Protein AF-A0A534SEY1-F1 (afdb_monomer)

pLDDT: mean 82.62, std 12.39, range [53.19, 95.0]

Sequence (60 aa):
TVIMPKRNQKDLEDVPANVRAEMQFRFVDTIDEVLDLALEPPAIPIDAAVPRFRQATAPS

Nearest PDB structures (foldseek):
  9cc3-assembly1_C  TM=8.674E-01  e=6.419E-02  Homo sapiens
  7ksl-assembly1_C  TM=8.720E-01  e=6.932E-02  Homo sapiens
  8ojl-assembly1_E  TM=8.289E-01  e=4.721E-02  Homo sapiens
  9cc3-assembly1_F  TM=8.645E-01  e=8.728E-02  Homo sapiens
  7ypk-assembly1_B  TM=7.976E-01  e=8.083E-02  Meiothermus taiwanensis

Foldseek 3Di:
DAEDEPVCPVVCVPPDPVVVVVDDYDYDHDVVVVCVVPDDDPDDPPVVPDDPDDPPDDDD

Secondary structure (DSSP, 8-state):
-EEEEGGGGGGGGGS-HHHHHH--EEEESSHH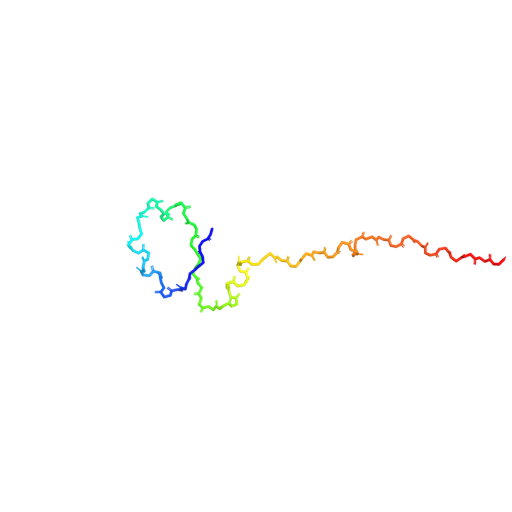HHHHHHSPPPPPPGGGG-----------

Structure (mmCIF, N/CA/C/O backbone):
data_AF-A0A534SEY1-F1
#
_entry.id   AF-A0A534SEY1-F1
#
loop_
_atom_site.group_PDB
_atom_site.id
_atom_site.type_symbol
_atom_site.label_atom_id
_atom_site.label_alt_id
_atom_site.label_comp_id
_atom_site.label_asym_id
_atom_site.label_entity_id
_atom_site.label_seq_id
_atom_site.pdbx_PDB_ins_code
_atom_site.Cartn_x
_atom_site.Cartn_y
_atom_site.Cartn_z
_atom_site.occupancy
_atom_site.B_iso_or_equiv
_atom_site.auth_seq_id
_atom_site.auth_comp_id
_atom_site.auth_asym_id
_atom_site.auth_atom_id
_atom_site.pdbx_PDB_model_num
ATOM 1 N N . THR A 1 1 ? 6.540 -1.817 8.363 1.00 86.38 1 THR A N 1
ATOM 2 C CA . THR A 1 1 ? 5.779 -1.577 7.123 1.00 86.38 1 THR A CA 1
ATOM 3 C C . THR A 1 1 ?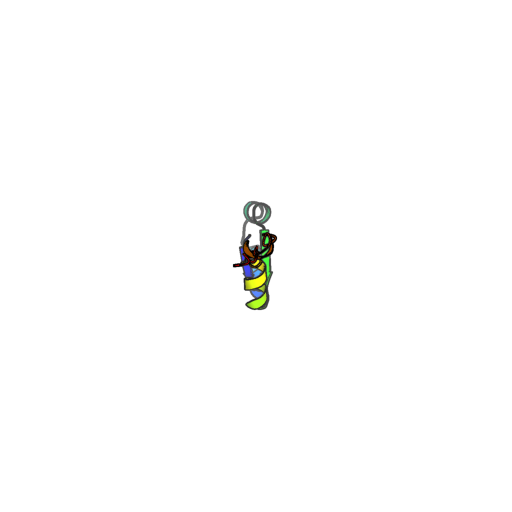 4.858 -2.744 6.883 1.00 86.38 1 THR A C 1
ATOM 5 O O . THR A 1 1 ? 5.310 -3.873 7.003 1.00 86.38 1 THR A O 1
ATOM 8 N N . VAL A 1 2 ? 3.586 -2.487 6.600 1.00 91.12 2 VAL A N 1
ATOM 9 C CA . VAL A 1 2 ? 2.587 -3.505 6.257 1.00 91.12 2 VAL A CA 1
ATOM 10 C C . VAL A 1 2 ? 2.253 -3.341 4.782 1.00 91.12 2 VAL A C 1
ATOM 12 O O . VAL A 1 2 ? 1.872 -2.250 4.365 1.00 91.12 2 VAL A O 1
ATOM 15 N N . ILE A 1 3 ? 2.420 -4.402 3.998 1.00 93.44 3 ILE A N 1
ATOM 16 C CA . ILE A 1 3 ? 2.086 -4.414 2.572 1.00 93.44 3 ILE A CA 1
ATOM 17 C C . ILE A 1 3 ? 0.770 -5.166 2.415 1.00 93.44 3 ILE A C 1
ATOM 19 O O . ILE A 1 3 ? 0.618 -6.262 2.955 1.00 93.44 3 ILE A O 1
ATOM 23 N N . MET A 1 4 ? -0.191 -4.576 1.712 1.00 93.19 4 MET A N 1
ATOM 24 C CA . MET A 1 4 ? -1.509 -5.178 1.538 1.00 93.19 4 MET A CA 1
ATOM 25 C C . MET A 1 4 ? -2.152 -4.793 0.200 1.00 93.19 4 MET A C 1
ATOM 27 O O . MET A 1 4 ? -1.829 -3.744 -0.356 1.00 93.19 4 MET A O 1
ATOM 31 N N . PRO A 1 5 ? -3.069 -5.615 -0.337 1.00 93.81 5 PRO A N 1
ATOM 32 C CA . PRO A 1 5 ? -3.733 -5.313 -1.600 1.00 93.81 5 PRO A CA 1
ATOM 33 C C . PRO A 1 5 ? -4.561 -4.023 -1.523 1.00 93.81 5 PRO A C 1
ATOM 35 O O . PRO A 1 5 ? -5.236 -3.782 -0.522 1.00 93.81 5 PRO A O 1
ATOM 38 N N . LYS A 1 6 ? -4.611 -3.233 -2.601 1.00 92.50 6 LYS A N 1
ATOM 39 C CA . LYS A 1 6 ? -5.414 -1.993 -2.665 1.00 92.50 6 LYS A CA 1
ATOM 40 C C . LYS A 1 6 ? -6.888 -2.202 -2.324 1.00 92.50 6 LYS A C 1
ATOM 42 O O . LYS A 1 6 ? -7.505 -1.371 -1.664 1.00 92.50 6 LYS A O 1
ATOM 47 N N . ARG A 1 7 ? -7.456 -3.345 -2.719 1.00 93.44 7 ARG A N 1
ATOM 48 C CA . ARG A 1 7 ? -8.851 -3.707 -2.409 1.00 93.44 7 ARG A CA 1
ATOM 49 C C . ARG A 1 7 ? -9.147 -3.776 -0.903 1.00 93.44 7 ARG A C 1
ATOM 51 O O . ARG A 1 7 ? -10.295 -3.566 -0.527 1.00 93.44 7 ARG A O 1
ATOM 58 N N . ASN A 1 8 ? -8.129 -4.012 -0.073 1.00 92.31 8 ASN A N 1
ATOM 59 C CA . ASN A 1 8 ? -8.235 -4.106 1.383 1.00 92.31 8 ASN A CA 1
ATOM 60 C C . ASN A 1 8 ? -8.122 -2.742 2.089 1.00 92.31 8 ASN A C 1
ATOM 62 O O . ASN A 1 8 ? -8.183 -2.682 3.311 1.00 92.31 8 ASN A O 1
ATOM 66 N N . GLN A 1 9 ? -7.973 -1.628 1.362 1.00 87.81 9 GLN A N 1
ATOM 67 C CA . GLN A 1 9 ? -7.926 -0.292 1.973 1.00 87.81 9 GLN A CA 1
ATOM 68 C C . GLN A 1 9 ? -9.197 0.042 2.769 1.00 87.81 9 GLN A C 1
ATOM 70 O O . GLN A 1 9 ? -9.125 0.743 3.774 1.00 87.81 9 GLN A O 1
ATOM 75 N N . LYS A 1 10 ? -10.338 -0.498 2.337 1.00 88.31 10 LYS A N 1
ATOM 76 C CA . LYS A 1 10 ? -11.648 -0.344 2.985 1.00 88.31 10 LYS A CA 1
ATOM 77 C C . LYS A 1 10 ? -11.678 -1.004 4.368 1.00 88.31 10 LYS A C 1
ATOM 79 O O . LYS A 1 10 ? -12.284 -0.481 5.291 1.00 88.31 10 LYS A O 1
ATOM 84 N N . ASP A 1 11 ? -10.939 -2.100 4.531 1.00 87.44 11 ASP A N 1
ATOM 85 C CA . ASP A 1 11 ? -10.863 -2.848 5.790 1.00 87.44 11 ASP A CA 1
ATOM 86 C C . ASP A 1 11 ? -10.081 -2.071 6.872 1.00 87.44 11 ASP A C 1
ATOM 88 O O . ASP A 1 11 ? -10.171 -2.382 8.057 1.00 87.44 11 ASP A O 1
ATOM 92 N N . LEU A 1 12 ? -9.314 -1.031 6.500 1.00 85.56 12 LEU A N 1
ATOM 93 C CA . LEU A 1 12 ? -8.618 -0.183 7.477 1.00 85.56 12 LEU A CA 1
ATOM 94 C C . LEU A 1 12 ? -9.557 0.725 8.273 1.00 85.56 12 LEU A C 1
ATOM 96 O O . LEU A 1 12 ? -9.125 1.301 9.274 1.00 85.56 12 LEU A O 1
ATOM 100 N N . GLU A 1 13 ? -10.806 0.889 7.843 1.00 85.19 13 GLU A N 1
ATO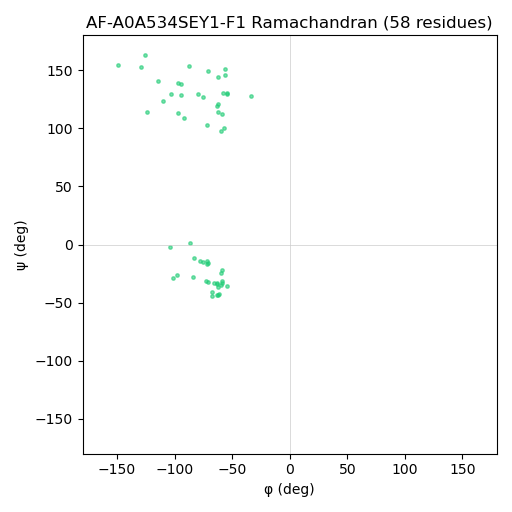M 101 C CA . GLU A 1 13 ? -11.802 1.675 8.572 1.00 85.19 13 GLU A CA 1
ATOM 102 C C . GLU A 1 13 ? -12.032 1.110 9.983 1.00 85.19 13 GLU A C 1
ATOM 104 O O . GLU A 1 13 ? -12.118 1.893 10.934 1.00 85.19 13 GLU A O 1
ATOM 109 N N . ASP A 1 14 ? -11.962 -0.218 10.127 1.00 89.75 14 ASP A N 1
ATOM 110 C CA . ASP A 1 14 ? -12.129 -0.958 11.385 1.00 89.75 14 ASP A CA 1
ATOM 111 C C . ASP A 1 14 ? -10.889 -0.926 12.297 1.00 89.75 14 ASP A C 1
ATOM 113 O O . ASP A 1 14 ? -10.961 -1.260 13.482 1.00 89.75 14 ASP A O 1
ATOM 117 N N . VAL A 1 15 ? -9.726 -0.515 11.780 1.00 88.31 15 VAL A N 1
ATOM 118 C CA . VAL A 1 15 ? -8.484 -0.471 12.564 1.00 8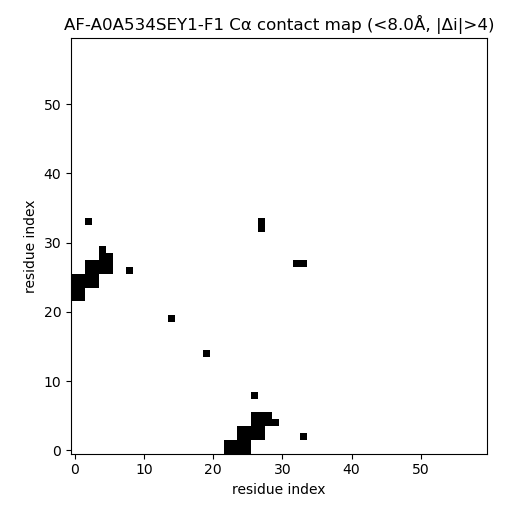8.31 15 VAL A CA 1
ATOM 119 C C . VAL A 1 15 ? -8.475 0.789 13.440 1.00 88.31 15 VAL A C 1
ATOM 121 O O . VAL A 1 15 ? -8.655 1.887 12.925 1.00 88.31 15 VAL A O 1
ATOM 124 N N . PRO A 1 16 ? -8.216 0.723 14.752 1.00 92.81 16 PRO A N 1
ATOM 125 C CA . PRO A 1 16 ? -8.138 1.916 15.599 1.00 92.81 16 PRO A CA 1
ATOM 126 C C . PRO A 1 16 ? -7.103 2.954 15.121 1.00 92.81 16 PRO A C 1
ATOM 128 O O . PRO A 1 16 ? -6.043 2.608 14.595 1.00 92.81 16 PRO A O 1
ATOM 131 N N . ALA A 1 17 ? -7.393 4.246 15.309 1.00 89.75 17 ALA A N 1
ATOM 132 C CA . ALA A 1 17 ? -6.550 5.340 14.806 1.00 89.75 17 ALA A CA 1
ATOM 133 C C . ALA A 1 17 ? -5.137 5.357 15.415 1.00 89.75 17 ALA A C 1
ATOM 135 O O . ALA A 1 17 ? -4.179 5.688 14.722 1.00 89.75 17 ALA A O 1
ATOM 136 N N . ASN A 1 18 ? -4.996 4.956 16.682 1.00 91.94 18 ASN A N 1
ATOM 137 C CA . ASN A 1 18 ? -3.698 4.818 17.347 1.00 91.94 18 ASN A CA 1
ATOM 138 C C . ASN A 1 18 ? -2.819 3.767 16.653 1.00 91.94 18 ASN A C 1
ATOM 140 O O . ASN A 1 18 ? -1.659 4.032 16.365 1.00 91.94 18 ASN A O 1
ATOM 144 N N . VAL A 1 19 ? -3.397 2.621 16.286 1.00 89.69 19 VAL A N 1
ATOM 145 C CA . VAL A 1 19 ? -2.681 1.568 15.553 1.00 89.69 19 VAL A CA 1
ATOM 146 C C . VAL A 1 19 ? -2.334 2.038 14.139 1.00 89.69 19 VAL A C 1
ATOM 148 O O . VAL A 1 19 ? -1.219 1.827 13.671 1.00 89.69 19 VAL A O 1
ATOM 151 N N . ARG A 1 20 ? -3.257 2.740 13.465 1.00 87.31 20 ARG A N 1
ATOM 152 C CA . ARG A 1 20 ? -3.002 3.305 12.129 1.00 87.31 20 ARG A CA 1
ATOM 153 C C . ARG A 1 20 ? -1.878 4.341 12.120 1.00 87.31 20 ARG A C 1
ATOM 155 O O . ARG A 1 20 ? -1.131 4.393 11.151 1.00 87.31 20 ARG A O 1
ATOM 162 N N . ALA A 1 21 ? -1.760 5.150 13.171 1.00 87.62 21 ALA A N 1
ATOM 163 C CA . ALA A 1 21 ? -0.731 6.180 13.280 1.00 87.62 21 ALA A CA 1
ATOM 164 C C . ALA A 1 21 ? 0.672 5.601 13.534 1.00 87.62 21 ALA A C 1
ATOM 166 O O . ALA A 1 21 ? 1.662 6.170 13.080 1.00 87.62 21 ALA A O 1
ATOM 167 N N . GLU A 1 22 ? 0.760 4.466 14.229 1.00 91.62 22 GLU A N 1
ATOM 168 C CA . GLU A 1 22 ? 2.030 3.793 14.535 1.00 91.62 22 GLU A CA 1
ATOM 169 C C . GLU A 1 22 ? 2.539 2.905 13.385 1.00 91.62 22 GLU A C 1
ATOM 171 O O . GLU A 1 22 ? 3.694 2.474 13.384 1.00 91.62 22 GLU A O 1
ATOM 176 N N . MET A 1 23 ? 1.705 2.640 12.373 1.00 90.38 23 MET A N 1
ATOM 177 C CA . MET A 1 23 ? 2.016 1.727 11.274 1.00 90.38 23 MET A CA 1
ATOM 178 C C . MET A 1 23 ? 2.119 2.440 9.922 1.00 90.38 23 MET A C 1
ATOM 180 O O . MET A 1 23 ? 1.312 3.289 9.563 1.00 90.38 23 MET A O 1
ATOM 184 N N . GLN A 1 24 ? 3.089 2.023 9.106 1.00 89.31 24 GLN A N 1
ATOM 185 C CA . GLN A 1 24 ? 3.177 2.431 7.701 1.00 89.31 24 GLN A CA 1
ATOM 186 C C . GLN A 1 24 ? 2.560 1.363 6.801 1.00 89.31 24 GLN A C 1
ATOM 188 O O . GLN A 1 24 ? 3.122 0.271 6.679 1.00 89.31 24 GLN A O 1
ATOM 193 N N . PHE A 1 25 ? 1.447 1.694 6.148 1.00 91.50 25 PHE A N 1
ATOM 194 C CA . PHE A 1 25 ? 0.778 0.833 5.174 1.00 91.50 25 PHE A CA 1
ATOM 195 C C . PHE A 1 25 ? 1.229 1.154 3.746 1.00 91.50 25 PHE A C 1
ATOM 197 O O . PHE A 1 25 ? 1.369 2.318 3.367 1.00 91.50 25 PHE A O 1
ATOM 204 N N . ARG A 1 26 ? 1.446 0.113 2.944 1.00 92.81 26 ARG A N 1
ATOM 205 C CA . ARG A 1 26 ? 1.765 0.189 1.516 1.00 92.81 26 ARG A CA 1
ATOM 206 C C . ARG A 1 26 ? 0.736 -0.633 0.751 1.00 92.81 26 ARG A C 1
ATOM 208 O O . ARG A 1 26 ? 0.664 -1.848 0.920 1.00 92.81 26 ARG A O 1
ATOM 215 N N . PHE A 1 27 ? -0.071 0.049 -0.055 1.00 94.00 27 PHE A N 1
ATOM 216 C CA . PHE A 1 27 ? -1.110 -0.577 -0.863 1.00 94.00 27 PHE A CA 1
ATOM 217 C C . PHE A 1 27 ? -0.604 -0.868 -2.264 1.00 94.00 27 PHE A C 1
ATOM 219 O O . PHE A 1 27 ? -0.106 0.043 -2.922 1.00 94.00 27 PHE A O 1
ATOM 226 N N . VAL A 1 28 ? -0.781 -2.109 -2.702 1.00 94.94 28 VAL A N 1
ATOM 227 C CA . VAL A 1 28 ? -0.273 -2.602 -3.988 1.00 94.94 28 VAL A CA 1
ATOM 228 C C . VAL A 1 28 ? -1.368 -3.284 -4.800 1.00 94.94 28 VAL A C 1
ATOM 230 O O . VAL A 1 28 ? -2.333 -3.808 -4.232 1.00 94.94 28 VAL A O 1
ATOM 233 N N . ASP A 1 29 ? -1.227 -3.278 -6.122 1.00 95.00 29 ASP A N 1
ATOM 234 C CA . ASP A 1 29 ? -2.144 -3.964 -7.045 1.00 95.00 29 ASP A CA 1
ATOM 235 C C . ASP A 1 29 ? -1.573 -5.293 -7.560 1.00 95.00 29 ASP A C 1
ATOM 237 O O . ASP A 1 29 ? -2.329 -6.228 -7.839 1.00 95.00 29 ASP A O 1
ATOM 241 N N . THR A 1 30 ? -0.246 -5.395 -7.653 1.00 94.69 30 THR A N 1
ATOM 242 C CA . THR A 1 30 ? 0.459 -6.529 -8.266 1.00 94.69 30 THR A CA 1
ATOM 243 C C . THR A 1 30 ? 1.494 -7.153 -7.331 1.00 94.69 30 THR A C 1
ATOM 245 O O . THR A 1 30 ? 1.887 -6.568 -6.321 1.00 94.69 30 THR A O 1
ATOM 248 N N . ILE A 1 31 ? 1.926 -8.378 -7.650 1.00 91.75 31 ILE A N 1
ATOM 249 C CA . ILE A 1 31 ? 2.971 -9.070 -6.883 1.00 91.75 31 ILE A CA 1
ATOM 250 C C . ILE A 1 31 ? 4.350 -8.438 -7.098 1.00 91.75 31 ILE A C 1
ATOM 252 O O . ILE A 1 31 ? 5.145 -8.408 -6.165 1.00 91.75 31 ILE A O 1
ATOM 256 N N . ASP A 1 32 ? 4.615 -7.894 -8.286 1.00 92.88 32 ASP A N 1
ATOM 257 C CA . ASP A 1 32 ? 5.892 -7.254 -8.612 1.00 92.88 32 ASP A CA 1
ATOM 258 C C . ASP A 1 32 ? 6.152 -6.054 -7.689 1.00 92.88 32 ASP A C 1
ATOM 260 O O . ASP A 1 32 ? 7.220 -5.947 -7.092 1.00 92.88 32 ASP A O 1
ATOM 264 N N . GLU A 1 33 ? 5.121 -5.240 -7.429 1.00 92.56 33 GLU A N 1
ATOM 265 C CA . GLU A 1 33 ? 5.182 -4.146 -6.449 1.00 92.56 33 GLU A CA 1
ATOM 266 C C . GLU A 1 33 ? 5.520 -4.632 -5.028 1.00 92.56 33 GLU A C 1
ATOM 268 O O . GLU A 1 33 ? 6.179 -3.923 -4.269 1.00 92.56 33 GLU A O 1
ATOM 273 N N . VAL A 1 34 ? 5.079 -5.836 -4.638 1.00 92.31 34 VAL A N 1
ATOM 274 C CA . VAL A 1 34 ? 5.436 -6.421 -3.332 1.00 92.31 34 VAL A CA 1
ATOM 275 C C . VAL A 1 34 ? 6.920 -6.758 -3.297 1.00 92.31 34 VAL A C 1
ATOM 277 O O . VAL A 1 34 ? 7.577 -6.479 -2.296 1.00 92.31 34 VAL A O 1
ATOM 280 N N . LEU A 1 35 ? 7.439 -7.364 -4.366 1.00 91.56 35 LEU A N 1
ATOM 281 C CA . LEU A 1 35 ? 8.836 -7.781 -4.451 1.00 91.56 35 LEU A CA 1
ATOM 282 C C . LEU A 1 35 ? 9.772 -6.571 -4.391 1.00 91.56 35 LEU A C 1
ATOM 284 O O . LEU A 1 35 ? 10.723 -6.592 -3.615 1.00 91.56 35 LEU A O 1
ATOM 288 N N . ASP A 1 36 ? 9.441 -5.496 -5.104 1.00 90.12 36 ASP A N 1
ATOM 289 C CA . ASP A 1 36 ? 10.211 -4.248 -5.088 1.00 90.12 36 ASP A CA 1
ATOM 290 C C . ASP A 1 36 ? 10.230 -3.572 -3.706 1.00 90.12 36 ASP A C 1
ATOM 292 O O . ASP A 1 36 ? 11.212 -2.934 -3.327 1.00 90.12 36 ASP A O 1
ATOM 296 N N . LEU A 1 37 ? 9.145 -3.696 -2.934 1.00 89.94 37 LEU A N 1
ATOM 297 C CA . LEU A 1 37 ? 9.037 -3.109 -1.595 1.00 89.94 37 LEU A CA 1
ATOM 298 C C . LEU A 1 37 ? 9.654 -3.977 -0.492 1.00 89.94 37 LEU A C 1
ATOM 300 O O . LEU A 1 37 ? 10.014 -3.447 0.562 1.00 89.94 37 LEU A O 1
ATOM 304 N N . ALA A 1 38 ? 9.693 -5.296 -0.683 1.00 88.88 38 ALA A N 1
ATOM 305 C CA . ALA A 1 38 ? 10.091 -6.254 0.345 1.00 88.88 38 ALA A CA 1
ATOM 306 C C . ALA A 1 38 ? 11.555 -6.697 0.235 1.00 88.88 38 ALA A C 1
ATOM 308 O O . ALA A 1 38 ? 12.129 -7.113 1.242 1.00 88.88 38 ALA A O 1
ATOM 309 N N . LEU A 1 39 ? 12.146 -6.646 -0.961 1.00 90.31 39 LEU A N 1
ATOM 310 C CA . LEU A 1 39 ? 13.507 -7.111 -1.204 1.00 90.31 39 LEU A CA 1
ATOM 311 C C . LEU A 1 39 ? 14.509 -5.956 -1.158 1.00 90.31 39 LEU A C 1
ATOM 313 O O . LEU A 1 39 ? 14.276 -4.871 -1.686 1.00 90.31 39 LEU A O 1
ATOM 317 N N . GLU A 1 40 ? 15.662 -6.209 -0.545 1.00 84.69 40 GLU A N 1
ATOM 318 C CA . GLU A 1 40 ? 16.806 -5.304 -0.629 1.00 84.69 40 GLU A CA 1
ATOM 319 C C . GLU A 1 40 ? 17.417 -5.352 -2.041 1.00 84.69 40 GLU A C 1
ATOM 321 O O . GLU A 1 40 ? 17.365 -6.397 -2.703 1.00 84.69 40 GLU A O 1
ATOM 326 N N . PRO A 1 41 ? 18.010 -4.243 -2.525 1.00 79.19 41 PRO A N 1
ATOM 327 C CA . PRO A 1 41 ? 18.707 -4.247 -3.802 1.00 79.19 41 PRO A CA 1
ATOM 328 C C . PRO A 1 41 ? 19.808 -5.316 -3.805 1.00 79.19 41 PRO A C 1
ATOM 330 O O . PRO A 1 41 ? 20.379 -5.623 -2.753 1.00 79.19 41 PRO A O 1
ATOM 333 N N . PRO A 1 42 ? 20.137 -5.881 -4.980 1.00 76.69 42 PRO A N 1
ATOM 334 C CA . PRO A 1 42 ? 21.148 -6.920 -5.072 1.00 76.69 42 PRO A CA 1
ATOM 335 C C . PRO A 1 42 ? 22.455 -6.435 -4.445 1.00 76.69 42 PRO A C 1
ATOM 337 O O . PRO A 1 42 ? 22.934 -5.337 -4.744 1.00 76.69 42 PRO A O 1
ATOM 340 N N . ALA A 1 43 ? 23.024 -7.264 -3.567 1.00 78.19 43 ALA A N 1
ATOM 341 C CA . ALA A 1 43 ? 24.293 -6.968 -2.926 1.00 78.19 43 ALA A CA 1
ATOM 342 C C . ALA A 1 43 ? 25.348 -6.682 -4.000 1.00 78.19 43 ALA A C 1
ATOM 344 O O . ALA A 1 43 ? 25.522 -7.462 -4.940 1.00 78.19 43 ALA A O 1
ATOM 345 N N . ILE A 1 44 ? 26.056 -5.561 -3.860 1.00 78.75 44 ILE A N 1
ATOM 346 C CA . ILE A 1 44 ? 27.162 -5.232 -4.755 1.00 78.75 44 ILE A CA 1
ATOM 347 C C . ILE A 1 44 ? 28.227 -6.320 -4.549 1.00 78.75 44 ILE A C 1
ATOM 349 O O . ILE A 1 44 ? 28.709 -6.477 -3.422 1.00 78.75 44 ILE A O 1
ATOM 353 N N . PRO A 1 45 ? 28.598 -7.095 -5.583 1.00 74.50 45 PRO A N 1
ATOM 354 C CA . PRO A 1 45 ? 29.619 -8.117 -5.433 1.00 74.50 45 PRO A CA 1
ATOM 355 C C . PRO A 1 45 ? 30.941 -7.450 -5.041 1.00 74.50 45 PRO A C 1
ATOM 357 O O . PRO A 1 45 ? 31.471 -6.603 -5.760 1.00 74.50 45 PRO A O 1
ATOM 360 N N . ILE A 1 46 ? 31.473 -7.857 -3.886 1.00 72.19 46 ILE A N 1
ATOM 361 C CA . ILE A 1 46 ? 32.677 -7.290 -3.252 1.00 72.19 46 ILE A CA 1
ATOM 362 C C . ILE A 1 46 ? 33.910 -7.410 -4.178 1.00 72.19 46 ILE A C 1
ATOM 364 O O . ILE A 1 46 ? 34.848 -6.620 -4.096 1.00 72.19 46 ILE A O 1
ATOM 368 N N . ASP A 1 47 ? 33.866 -8.336 -5.137 1.00 66.31 47 ASP A N 1
ATOM 369 C CA . ASP A 1 47 ? 34.933 -8.608 -6.104 1.00 66.31 47 ASP A CA 1
ATOM 370 C C . ASP A 1 47 ? 35.107 -7.510 -7.177 1.00 66.31 47 ASP A C 1
ATOM 372 O O . ASP A 1 47 ? 36.152 -7.416 -7.819 1.00 66.31 47 ASP A O 1
ATOM 376 N N . ALA A 1 48 ? 34.118 -6.626 -7.359 1.00 61.78 48 ALA A N 1
ATOM 377 C CA . ALA A 1 48 ? 34.224 -5.503 -8.296 1.00 61.78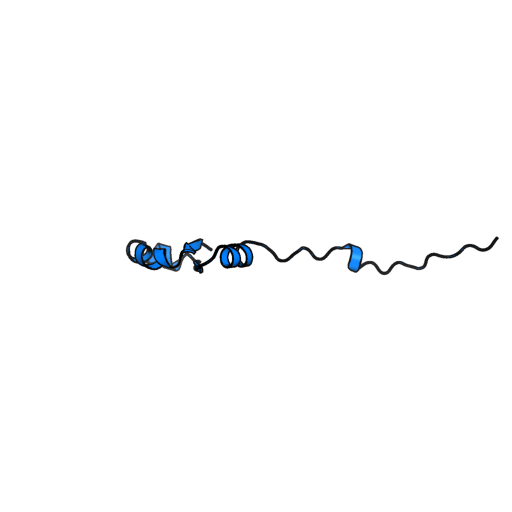 48 ALA A CA 1
ATOM 378 C C . ALA A 1 48 ? 35.125 -4.359 -7.781 1.00 61.78 48 ALA A C 1
ATOM 380 O O . ALA A 1 48 ? 35.524 -3.496 -8.564 1.00 61.78 48 ALA A O 1
ATOM 381 N N . ALA A 1 49 ? 35.449 -4.336 -6.482 1.00 62.00 49 ALA A N 1
ATOM 382 C CA . ALA A 1 49 ? 36.161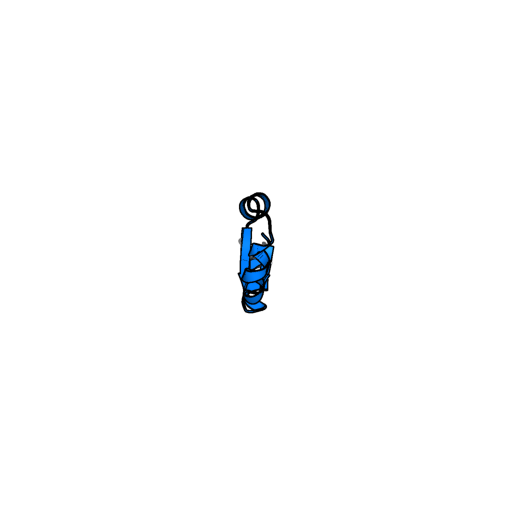 -3.230 -5.838 1.00 62.00 49 ALA A CA 1
ATOM 383 C C . ALA A 1 49 ? 37.649 -3.508 -5.553 1.00 62.00 49 ALA A C 1
ATOM 385 O O . ALA A 1 49 ? 38.345 -2.618 -5.064 1.00 62.00 49 ALA A O 1
ATOM 386 N N . VAL A 1 50 ? 38.166 -4.705 -5.857 1.00 64.06 50 VAL A N 1
ATOM 387 C CA . VAL A 1 50 ? 39.592 -5.006 -5.671 1.00 64.06 50 VAL A CA 1
ATOM 388 C C . VAL A 1 50 ? 40.343 -4.685 -6.967 1.00 64.06 50 VAL A C 1
ATOM 390 O O . VAL A 1 50 ? 40.208 -5.423 -7.948 1.00 64.06 50 VAL A O 1
ATOM 393 N N . PRO A 1 51 ? 41.170 -3.622 -7.0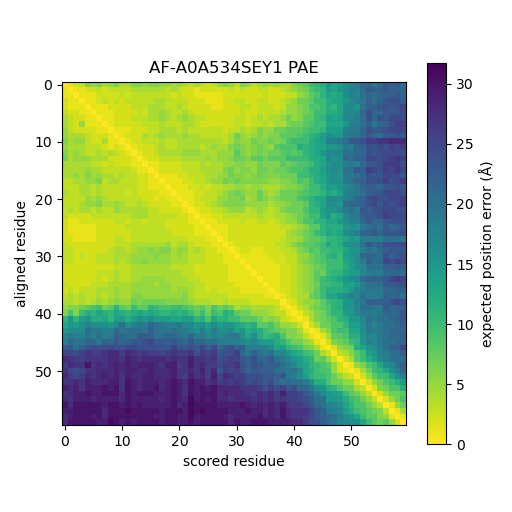26 1.00 63.12 51 PRO A N 1
ATOM 394 C CA . PRO A 1 51 ? 42.089 -3.471 -8.139 1.00 63.12 51 PRO A CA 1
ATOM 395 C C . PRO A 1 51 ? 43.041 -4.669 -8.103 1.00 63.12 51 PRO A C 1
ATOM 397 O O . PRO A 1 51 ? 43.810 -4.827 -7.154 1.00 63.12 51 PRO A O 1
ATOM 400 N N . ARG A 1 52 ? 42.975 -5.539 -9.123 1.00 69.06 52 ARG A N 1
ATOM 401 C CA . ARG A 1 52 ? 43.954 -6.619 -9.301 1.00 69.06 52 ARG A CA 1
ATOM 402 C C . ARG A 1 52 ? 45.328 -5.980 -9.442 1.00 69.06 52 ARG A C 1
ATOM 404 O O . ARG A 1 52 ? 45.700 -5.510 -10.518 1.00 69.06 52 ARG A O 1
ATOM 411 N N . PHE A 1 53 ? 46.075 -5.942 -8.344 1.00 66.62 53 PHE A N 1
ATOM 412 C CA . PHE A 1 53 ? 47.483 -5.604 -8.391 1.00 66.62 53 PHE A CA 1
ATOM 413 C C . PHE A 1 53 ? 48.176 -6.599 -9.326 1.00 66.62 53 PHE A C 1
ATOM 415 O O . PHE A 1 53 ? 47.926 -7.802 -9.282 1.00 66.62 53 PHE A O 1
ATOM 422 N N . ARG A 1 54 ? 48.951 -6.020 -10.246 1.00 65.38 54 ARG A N 1
ATOM 423 C CA . ARG A 1 54 ? 49.554 -6.618 -11.442 1.00 65.38 54 ARG A CA 1
ATOM 424 C C . ARG A 1 54 ? 49.954 -8.081 -11.243 1.00 65.38 54 ARG A C 1
ATOM 426 O O . ARG A 1 54 ? 50.741 -8.388 -10.353 1.00 65.38 54 ARG A O 1
ATOM 433 N N . GLN A 1 55 ? 49.504 -8.943 -12.157 1.00 62.66 55 GLN A N 1
ATOM 434 C CA . GLN A 1 55 ? 50.213 -10.182 -12.459 1.00 62.66 55 GLN A CA 1
ATOM 435 C C . GLN A 1 55 ? 51.632 -9.788 -12.885 1.00 62.66 55 GLN A C 1
ATOM 437 O O . GLN A 1 55 ? 51.843 -9.303 -13.996 1.00 62.66 55 GLN A O 1
ATOM 442 N N . ALA A 1 56 ? 52.590 -9.903 -11.970 1.00 57.88 56 ALA A N 1
ATOM 443 C CA . ALA A 1 56 ? 53.994 -9.787 -12.306 1.00 57.88 56 ALA A CA 1
ATOM 444 C C . ALA A 1 56 ? 54.368 -11.054 -13.078 1.00 57.88 56 ALA A C 1
ATOM 446 O O . ALA A 1 56 ? 54.506 -12.134 -12.508 1.00 57.88 56 ALA A O 1
ATOM 447 N N . THR A 1 57 ? 54.479 -10.921 -14.395 1.00 58.59 57 THR A N 1
ATOM 448 C CA . THR A 1 57 ? 55.179 -11.875 -15.247 1.00 58.59 57 THR A CA 1
ATOM 449 C C . THR A 1 57 ? 56.623 -11.973 -14.762 1.00 58.59 57 THR A C 1
ATOM 451 O O . THR A 1 57 ? 57.371 -11.000 -14.860 1.00 58.59 57 THR A O 1
ATOM 454 N N . ALA A 1 58 ? 57.006 -13.126 -14.222 1.00 57.19 58 ALA A N 1
ATOM 455 C CA . ALA A 1 58 ? 58.404 -13.466 -13.991 1.00 57.19 58 ALA A CA 1
ATOM 456 C C . ALA A 1 58 ? 59.055 -13.832 -15.338 1.00 57.19 58 ALA A C 1
ATOM 458 O O . ALA A 1 58 ? 58.501 -14.685 -16.038 1.00 57.19 58 ALA A O 1
ATOM 459 N N . PRO A 1 59 ? 60.183 -13.221 -15.740 1.00 63.19 59 PRO A N 1
ATOM 460 C CA . PRO A 1 59 ? 61.005 -13.772 -16.806 1.00 63.19 59 PRO A CA 1
ATOM 461 C C . PRO A 1 59 ? 62.023 -14.787 -16.253 1.00 63.19 59 PRO A C 1
ATOM 463 O O . PRO A 1 59 ? 62.378 -14.740 -15.074 1.00 63.19 59 PRO A O 1
ATOM 466 N N . SER A 1 60 ? 62.404 -15.709 -17.145 1.00 53.19 60 SER A N 1
ATOM 467 C CA . SER A 1 60 ? 63.272 -16.887 -16.981 1.00 53.19 60 SER A CA 1
ATOM 468 C C . SER A 1 60 ? 64.665 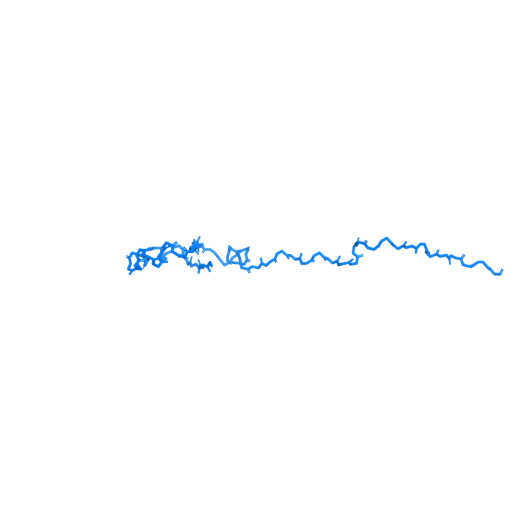-16.639 -16.415 1.00 53.19 60 SER A C 1
ATOM 470 O O . SER A 1 60 ? 65.228 -15.551 -16.664 1.00 53.19 60 SER A O 1
#

Radius of gyration: 24.02 Å; Cα contacts (8 Å, |Δi|>4): 28; chains: 1; bounding box: 75×23×34 Å

Mean predicted aligned error: 11.54 Å

Solvent-accessible surface 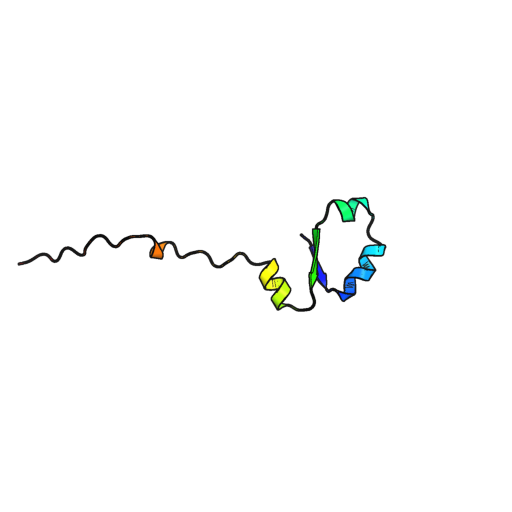area (backbone atoms only — not comparable to full-atom values): 4140 Å² total; per-residue (Å²): 122,46,78,44,54,53,87,53,60,70,65,52,74,80,50,57,69,70,62,55,71,78,48,52,78,44,70,34,93,51,70,66,60,49,49,67,73,71,53,77,77,81,78,78,66,72,76,81,74,60,79,80,73,74,86,77,80,80,80,136